Protein AF-A0A0W8IDN1-F1 (afdb_monomer_lite)

pLDDT: mean 83.29, std 16.04, range [40.03, 96.75]

Organism: NCBI:txid317018

Radius of gyration: 16.33 Å; chains: 1; bounding box: 30×32×55 Å

Structure (mmCIF, N/CA/C/O backbone):
data_AF-A0A0W8IDN1-F1
#
_entry.id   AF-A0A0W8IDN1-F1
#
loop_
_atom_site.group_PDB
_atom_site.id
_atom_site.type_symbol
_atom_site.label_atom_id
_atom_site.label_alt_id
_atom_site.label_comp_id
_atom_site.label_asym_id
_atom_site.label_entity_id
_atom_site.label_seq_id
_atom_site.pdbx_PDB_ins_code
_atom_site.Cartn_x
_atom_site.Cartn_y
_atom_site.Cartn_z
_atom_site.occupancy
_atom_site.B_iso_or_equiv
_atom_site.auth_seq_id
_atom_site.auth_comp_id
_atom_site.auth_asym_id
_atom_site.auth_atom_id
_atom_site.pdbx_PDB_model_num
ATOM 1 N N . MET A 1 1 ? -1.028 -22.222 -1.924 1.00 42.25 1 MET A N 1
ATOM 2 C CA . MET A 1 1 ? -0.591 -20.834 -1.649 1.00 42.25 1 MET A CA 1
ATOM 3 C C . MET A 1 1 ? -1.516 -19.889 -2.398 1.00 42.25 1 MET A C 1
ATOM 5 O O . MET A 1 1 ? -1.580 -19.971 -3.618 1.00 42.25 1 MET A O 1
ATOM 9 N N . ARG A 1 2 ? -2.314 -19.078 -1.692 1.00 52.59 2 ARG A N 1
ATOM 10 C CA . ARG A 1 2 ? -3.219 -18.110 -2.332 1.00 52.59 2 ARG A CA 1
ATOM 11 C C . ARG A 1 2 ? -2.348 -17.044 -3.005 1.00 52.59 2 ARG A C 1
ATOM 13 O O . ARG A 1 2 ? -1.562 -16.401 -2.317 1.00 52.59 2 ARG A O 1
ATOM 20 N N . ARG A 1 3 ? -2.446 -16.896 -4.329 1.00 57.28 3 ARG A N 1
ATOM 21 C CA . ARG A 1 3 ? -1.772 -15.811 -5.052 1.00 57.28 3 ARG A CA 1
ATOM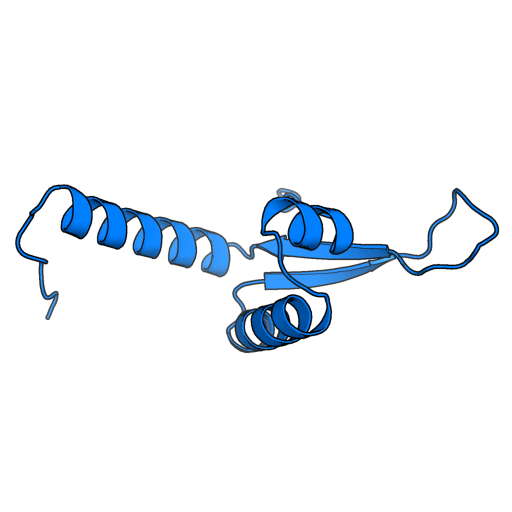 22 C C . ARG A 1 3 ? -2.283 -14.492 -4.471 1.00 57.28 3 ARG A C 1
ATOM 24 O O . ARG A 1 3 ? -3.493 -14.277 -4.432 1.00 57.28 3 ARG A O 1
ATOM 31 N N . VAL A 1 4 ? -1.380 -13.664 -3.959 1.00 63.44 4 VAL A N 1
ATOM 32 C CA . VAL A 1 4 ? -1.710 -12.287 -3.588 1.00 63.44 4 VAL A CA 1
ATOM 33 C C . VAL A 1 4 ? -2.215 -11.598 -4.859 1.00 63.44 4 VAL A C 1
ATOM 35 O O . VAL A 1 4 ? -1.572 -11.764 -5.897 1.00 63.44 4 VAL A O 1
ATOM 38 N N . PRO A 1 5 ? -3.351 -10.883 -4.840 1.00 79.62 5 PRO A N 1
ATOM 39 C CA . PRO A 1 5 ? -3.747 -10.079 -5.987 1.00 79.62 5 PRO A CA 1
ATOM 40 C C . PRO A 1 5 ? -2.671 -9.009 -6.223 1.00 79.62 5 PRO A C 1
ATOM 42 O O . PRO A 1 5 ? -2.447 -8.137 -5.385 1.00 79.62 5 PRO A O 1
ATOM 45 N N . GLU A 1 6 ? -1.955 -9.140 -7.336 1.00 88.69 6 GLU A N 1
ATOM 46 C CA . GLU A 1 6 ? -0.904 -8.222 -7.770 1.00 88.69 6 GLU A CA 1
ATOM 47 C C . GLU A 1 6 ? -1.490 -7.224 -8.778 1.00 88.69 6 GLU A C 1
ATOM 49 O O . GLU A 1 6 ? -2.254 -7.607 -9.665 1.00 88.69 6 GLU A O 1
ATOM 54 N N . LEU A 1 7 ? -1.098 -5.957 -8.675 1.00 91.31 7 LEU A N 1
ATOM 55 C CA . LEU A 1 7 ? -1.462 -4.883 -9.601 1.00 91.31 7 LEU A CA 1
ATOM 56 C C . LEU A 1 7 ? -0.201 -4.279 -10.217 1.00 91.31 7 LEU A C 1
ATOM 58 O O . LEU A 1 7 ? 0.857 -4.241 -9.588 1.00 91.31 7 LEU A O 1
ATOM 62 N N . GLU A 1 8 ? -0.2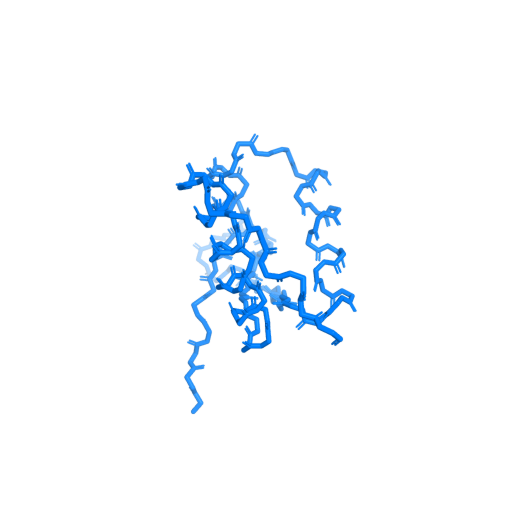97 -3.796 -11.452 1.00 92.06 8 GLU A N 1
ATOM 63 C CA . GLU A 1 8 ? 0.818 -3.095 -12.088 1.00 92.06 8 GLU A CA 1
ATOM 64 C C . GLU A 1 8 ? 1.020 -1.715 -11.443 1.00 92.06 8 GLU A C 1
ATOM 66 O O . GLU A 1 8 ? 0.063 -1.001 -11.144 1.00 92.06 8 GLU A O 1
ATOM 71 N N . PHE A 1 9 ? 2.277 -1.307 -11.269 1.00 91.88 9 PHE A N 1
ATOM 72 C CA . PHE A 1 9 ? 2.648 0.004 -10.735 1.00 91.88 9 PHE A CA 1
ATOM 73 C C . PHE A 1 9 ? 1.930 1.159 -11.448 1.00 91.88 9 PHE A C 1
ATOM 75 O O . PHE A 1 9 ? 1.475 2.095 -10.797 1.00 91.88 9 PHE A O 1
ATOM 82 N N . THR A 1 10 ? 1.808 1.092 -12.775 1.00 90.75 10 THR A N 1
ATOM 83 C CA . THR A 1 10 ? 1.140 2.121 -13.587 1.00 90.75 10 THR A CA 1
ATOM 84 C C . THR A 1 10 ? -0.352 2.215 -13.277 1.00 90.75 10 THR A C 1
ATOM 86 O O . THR A 1 10 ? -0.865 3.324 -13.170 1.00 90.75 10 THR A O 1
ATOM 89 N N . VAL A 1 11 ? -1.019 1.077 -13.057 1.00 92.25 11 VAL A N 1
ATOM 90 C CA . VAL A 1 11 ? -2.430 1.008 -12.656 1.00 92.25 11 VAL A CA 1
ATOM 91 C C . VAL A 1 11 ? -2.620 1.626 -11.274 1.00 92.25 11 VAL A C 1
ATOM 93 O O . VAL A 1 11 ? -3.526 2.429 -11.083 1.00 92.25 11 VAL A O 1
ATOM 96 N N . ILE A 1 12 ? -1.739 1.316 -10.318 1.00 93.00 12 ILE A N 1
ATOM 97 C CA . ILE A 1 12 ? -1.793 1.904 -8.969 1.00 93.00 12 ILE A CA 1
ATOM 98 C C . ILE A 1 12 ? -1.568 3.417 -9.031 1.00 93.00 12 ILE A C 1
ATOM 100 O O . ILE A 1 12 ? -2.284 4.178 -8.387 1.00 93.00 12 ILE A O 1
ATOM 104 N N . ARG A 1 13 ? -0.583 3.856 -9.822 1.00 93.44 13 ARG A N 1
ATOM 105 C CA . ARG A 1 13 ? -0.267 5.271 -10.034 1.00 93.44 13 ARG A CA 1
ATOM 106 C C . ARG A 1 13 ? -1.476 6.039 -10.558 1.00 93.44 13 ARG A C 1
ATOM 108 O O . ARG A 1 13 ? -1.813 7.073 -9.993 1.00 93.44 13 ARG A O 1
ATOM 115 N N . ASP A 1 14 ? -2.096 5.514 -11.610 1.00 94.19 14 ASP A N 1
ATOM 116 C CA . ASP A 1 14 ? -3.262 6.106 -12.263 1.00 94.19 14 ASP A CA 1
ATOM 117 C C . ASP A 1 14 ? -4.471 6.149 -11.319 1.00 94.19 14 ASP A C 1
ATOM 119 O O . ASP A 1 14 ? -5.037 7.213 -11.087 1.00 94.19 14 ASP A O 1
ATOM 123 N N . THR A 1 15 ? -4.767 5.027 -10.655 1.00 93.56 15 THR A N 1
ATOM 124 C CA . THR A 1 15 ? -5.894 4.913 -9.712 1.00 93.56 15 THR A CA 1
ATOM 125 C C . THR A 1 15 ? -5.767 5.882 -8.534 1.00 93.56 15 THR A C 1
ATOM 127 O O . THR A 1 15 ? -6.762 6.436 -8.076 1.00 93.56 15 THR A O 1
ATOM 130 N N . LEU A 1 16 ? -4.548 6.087 -8.023 1.00 92.88 16 LEU A N 1
ATOM 131 C CA . LEU A 1 16 ? -4.291 6.983 -6.892 1.00 92.88 16 LEU A CA 1
ATOM 132 C C . LEU A 1 16 ? -4.008 8.434 -7.316 1.00 92.88 16 LEU A C 1
ATOM 134 O O . LEU A 1 16 ? -3.795 9.278 -6.447 1.00 92.88 16 LEU A O 1
ATOM 138 N N . GLY A 1 17 ? -3.945 8.732 -8.620 1.00 93.69 17 GLY A N 1
ATOM 139 C CA . GLY A 1 17 ? -3.591 10.062 -9.129 1.00 93.69 17 GLY A CA 1
ATOM 140 C C . GLY A 1 17 ? -2.206 10.549 -8.681 1.00 93.69 17 GLY A C 1
ATOM 141 O O . GLY A 1 17 ? -1.978 11.751 -8.544 1.00 93.69 17 GLY A O 1
ATOM 142 N N . LEU A 1 18 ? -1.278 9.629 -8.398 1.00 93.44 18 LEU A N 1
ATOM 143 C CA . LEU A 1 18 ? 0.062 9.957 -7.909 1.00 93.44 18 LEU A CA 1
ATOM 144 C C . LEU A 1 18 ? 1.054 10.079 -9.065 1.00 93.44 18 LEU A C 1
ATOM 146 O O . LEU A 1 18 ? 0.909 9.446 -10.102 1.00 93.44 18 LEU A O 1
ATOM 150 N N . ASN A 1 19 ? 2.131 10.835 -8.864 1.00 94.44 19 ASN A N 1
ATOM 151 C CA . ASN A 1 19 ? 3.285 10.771 -9.759 1.00 94.44 19 ASN A CA 1
ATOM 152 C C . ASN A 1 19 ? 4.216 9.601 -9.374 1.00 94.44 19 ASN A C 1
ATOM 154 O O . ASN A 1 19 ? 4.259 9.181 -8.211 1.00 94.44 19 ASN A O 1
ATOM 158 N N . ASP A 1 20 ? 5.015 9.117 -10.328 1.00 92.31 20 ASP A N 1
ATOM 159 C CA . ASP A 1 20 ? 5.936 7.985 -10.186 1.00 92.31 20 ASP A CA 1
ATOM 160 C C . ASP A 1 20 ? 6.884 8.127 -8.982 1.00 92.31 20 ASP A C 1
ATOM 162 O O . ASP A 1 20 ? 7.122 7.157 -8.258 1.00 92.31 20 ASP A O 1
ATOM 166 N N . ALA A 1 21 ? 7.393 9.337 -8.724 1.00 93.81 21 ALA A N 1
ATOM 167 C CA . ALA A 1 21 ? 8.298 9.606 -7.605 1.00 93.81 21 ALA A CA 1
ATOM 168 C C . ALA A 1 21 ? 7.620 9.403 -6.238 1.00 93.81 21 ALA A C 1
ATOM 170 O O . ALA A 1 21 ? 8.187 8.757 -5.352 1.00 93.81 21 ALA A O 1
ATOM 171 N N . ASN A 1 22 ? 6.390 9.905 -6.083 1.00 95.94 22 ASN A N 1
ATOM 172 C CA . ASN A 1 22 ? 5.636 9.801 -4.834 1.00 95.94 22 ASN A CA 1
ATOM 173 C C . ASN A 1 22 ? 5.230 8.352 -4.572 1.00 95.94 22 ASN A C 1
ATOM 175 O O . ASN A 1 22 ? 5.465 7.836 -3.479 1.00 95.94 22 ASN A O 1
ATOM 179 N N . LEU A 1 23 ? 4.703 7.667 -5.594 1.00 94.50 23 LEU A N 1
ATOM 180 C CA . LEU A 1 23 ? 4.332 6.262 -5.459 1.00 94.50 23 LEU A CA 1
ATOM 181 C C . LEU A 1 23 ? 5.557 5.390 -5.150 1.00 94.50 23 LEU A C 1
ATOM 183 O O . LEU A 1 23 ? 5.500 4.556 -4.251 1.00 94.50 23 LEU A O 1
ATOM 187 N N . SER A 1 24 ? 6.694 5.620 -5.815 1.00 94.00 24 SER A N 1
ATOM 188 C CA . SER A 1 24 ? 7.933 4.877 -5.538 1.00 94.00 24 SER A CA 1
ATOM 189 C C . SER A 1 24 ? 8.427 5.074 -4.106 1.00 94.00 24 SER A C 1
ATOM 191 O O . SER A 1 24 ? 8.858 4.114 -3.464 1.00 94.00 24 SER A O 1
ATOM 193 N N . LYS A 1 25 ? 8.350 6.304 -3.582 1.00 96.31 25 LYS A N 1
ATOM 194 C CA . LYS A 1 25 ? 8.738 6.605 -2.199 1.00 96.31 25 LYS A CA 1
ATOM 195 C C . LYS A 1 25 ? 7.821 5.898 -1.199 1.00 96.31 25 LYS A C 1
ATOM 197 O O . LYS A 1 25 ? 8.327 5.261 -0.277 1.00 96.31 25 LYS A O 1
ATOM 202 N N . ASN A 1 26 ? 6.507 5.939 -1.423 1.00 95.00 26 ASN A N 1
ATOM 203 C CA . ASN A 1 26 ? 5.525 5.262 -0.573 1.00 95.00 26 ASN A CA 1
ATOM 204 C C . ASN A 1 26 ? 5.720 3.743 -0.592 1.00 95.00 26 ASN A C 1
ATOM 206 O O . ASN A 1 26 ? 5.823 3.120 0.463 1.00 95.00 26 ASN A O 1
ATOM 210 N N . LEU A 1 27 ? 5.862 3.148 -1.782 1.00 94.69 27 LEU A N 1
ATOM 211 C CA . LEU A 1 27 ? 6.120 1.716 -1.912 1.00 94.69 27 LEU A CA 1
ATOM 212 C C . LEU A 1 27 ? 7.419 1.313 -1.220 1.00 94.69 27 LEU A C 1
ATOM 214 O O . LEU A 1 27 ? 7.440 0.291 -0.550 1.00 94.69 27 LEU A O 1
ATOM 218 N N . LYS A 1 28 ? 8.486 2.118 -1.304 1.00 95.38 28 LYS A N 1
ATOM 219 C CA . LYS A 1 28 ? 9.734 1.824 -0.587 1.00 95.38 28 LYS A CA 1
ATOM 220 C C . LYS A 1 28 ? 9.503 1.706 0.920 1.00 95.38 28 LYS A C 1
ATOM 222 O O . LYS A 1 28 ? 9.983 0.748 1.514 1.00 95.38 28 LYS A O 1
ATOM 227 N N . VAL A 1 29 ? 8.758 2.634 1.520 1.00 96.75 29 VAL A N 1
ATOM 228 C CA . VAL A 1 29 ? 8.430 2.585 2.956 1.00 96.75 29 VAL A CA 1
ATOM 229 C C . VAL A 1 29 ? 7.621 1.329 3.286 1.00 96.75 29 VAL A C 1
ATOM 231 O O . VAL A 1 29 ? 7.980 0.596 4.204 1.00 96.75 29 VAL A O 1
ATOM 234 N N . LEU A 1 30 ? 6.593 1.023 2.491 1.00 94.88 30 LEU A N 1
ATOM 235 C CA . LEU A 1 30 ? 5.751 -0.157 2.700 1.00 94.88 30 LEU A CA 1
ATOM 236 C C . LEU A 1 30 ? 6.515 -1.482 2.528 1.00 94.88 30 LEU A C 1
ATOM 238 O O . LEU A 1 30 ? 6.236 -2.441 3.242 1.00 94.88 30 LEU A O 1
ATOM 242 N N . ILE A 1 31 ? 7.491 -1.543 1.615 1.00 95.19 31 ILE A N 1
ATOM 243 C CA . ILE A 1 31 ? 8.366 -2.714 1.430 1.00 95.19 31 ILE A CA 1
ATOM 244 C C . ILE A 1 31 ? 9.267 -2.891 2.649 1.00 95.19 31 ILE A C 1
ATOM 246 O O . ILE A 1 31 ? 9.419 -4.004 3.140 1.00 95.19 31 ILE A O 1
ATOM 250 N N . GLN A 1 32 ? 9.876 -1.805 3.138 1.00 96.06 32 GLN A N 1
ATOM 251 C CA . GLN A 1 32 ? 10.731 -1.852 4.329 1.00 96.06 32 GLN A CA 1
ATOM 252 C C . GLN A 1 32 ? 9.949 -2.284 5.575 1.00 96.06 32 GLN A C 1
ATOM 254 O O . GLN A 1 32 ? 10.503 -2.969 6.426 1.00 96.06 32 GLN A O 1
ATOM 259 N N . ALA A 1 33 ? 8.662 -1.943 5.645 1.00 95.06 33 ALA A N 1
ATOM 260 C CA . ALA A 1 33 ? 7.751 -2.396 6.690 1.00 95.06 33 ALA A CA 1
ATOM 261 C C . ALA A 1 33 ? 7.204 -3.825 6.474 1.00 95.06 33 ALA A C 1
ATOM 263 O O . ALA A 1 33 ? 6.413 -4.294 7.284 1.00 95.06 33 ALA A O 1
ATOM 264 N N . GLY A 1 34 ? 7.562 -4.514 5.382 1.00 94.75 34 GLY A N 1
ATOM 265 C CA . GLY A 1 34 ? 7.072 -5.866 5.081 1.00 94.75 34 GLY A CA 1
ATOM 266 C C . GLY A 1 34 ? 5.598 -5.939 4.655 1.00 94.75 34 GLY A C 1
ATOM 267 O O . GLY A 1 34 ? 5.029 -7.026 4.566 1.00 94.75 34 GLY A O 1
ATOM 268 N N . LEU A 1 35 ? 4.961 -4.802 4.362 1.00 94.56 35 LEU A N 1
ATOM 269 C CA . LEU A 1 35 ? 3.527 -4.719 4.061 1.00 94.56 35 LEU A CA 1
ATOM 270 C C . LEU A 1 35 ? 3.216 -4.956 2.576 1.00 94.56 35 LEU A C 1
ATOM 272 O O . LEU A 1 35 ? 2.115 -5.376 2.224 1.00 94.56 35 LEU A O 1
ATOM 276 N N . VAL A 1 36 ? 4.174 -4.709 1.680 1.00 94.69 36 VAL A N 1
ATOM 277 C CA . VAL A 1 36 ? 3.997 -4.943 0.238 1.00 94.69 36 VAL A CA 1
ATOM 278 C C . VAL A 1 36 ? 5.179 -5.694 -0.361 1.00 94.69 36 VAL A C 1
ATOM 280 O O . VAL A 1 36 ? 6.330 -5.515 0.033 1.00 94.69 36 VAL A O 1
ATOM 283 N N . THR A 1 37 ? 4.891 -6.501 -1.374 1.00 93.06 37 THR A N 1
ATOM 284 C CA . THR A 1 37 ? 5.876 -7.176 -2.221 1.00 93.06 37 THR A CA 1
ATOM 285 C C . THR A 1 37 ? 5.900 -6.545 -3.599 1.00 93.06 37 THR A C 1
ATOM 287 O O . THR A 1 37 ? 4.848 -6.226 -4.154 1.00 93.06 37 THR A O 1
ATOM 290 N N . VAL A 1 38 ? 7.095 -6.424 -4.178 1.00 91.19 38 VAL A N 1
ATOM 291 C CA . VAL A 1 38 ? 7.282 -5.948 -5.550 1.00 91.19 38 VAL A CA 1
ATOM 292 C C . VAL A 1 38 ? 7.975 -7.016 -6.381 1.00 91.19 38 VAL A C 1
ATOM 294 O O . VAL A 1 38 ? 9.049 -7.497 -6.019 1.00 91.19 38 VAL A O 1
ATOM 297 N N . ARG A 1 39 ? 7.382 -7.354 -7.526 1.00 89.56 39 ARG A N 1
ATOM 298 C CA . ARG A 1 39 ? 7.900 -8.344 -8.470 1.00 89.56 39 ARG A CA 1
ATOM 299 C C . ARG A 1 39 ? 8.121 -7.687 -9.826 1.00 89.56 39 ARG A C 1
ATOM 301 O O . ARG A 1 39 ? 7.209 -7.118 -10.416 1.00 89.56 39 ARG A O 1
ATOM 308 N N . LYS A 1 40 ? 9.352 -7.760 -10.334 1.00 86.81 40 LYS A N 1
ATOM 309 C CA . LYS A 1 40 ? 9.690 -7.273 -11.678 1.00 86.81 40 LYS A CA 1
ATOM 310 C C . LYS A 1 40 ? 9.554 -8.419 -12.669 1.00 86.81 40 LYS A C 1
ATOM 312 O O . LYS A 1 40 ? 10.263 -9.414 -12.547 1.00 86.81 40 LYS A O 1
ATOM 317 N N . GLU A 1 41 ? 8.692 -8.261 -13.661 1.00 81.25 41 GLU A N 1
ATOM 318 C CA . GLU A 1 41 ? 8.471 -9.254 -14.709 1.00 81.25 41 GLU A CA 1
ATOM 319 C C . GLU A 1 41 ? 8.830 -8.670 -16.076 1.00 81.25 41 GLU A C 1
ATOM 321 O O . GLU A 1 41 ? 8.607 -7.492 -16.358 1.00 81.25 41 GLU A O 1
ATOM 326 N N . ARG A 1 42 ? 9.448 -9.484 -16.935 1.00 66.62 42 ARG A N 1
ATOM 327 C CA . ARG A 1 42 ? 9.701 -9.085 -18.322 1.00 66.62 42 ARG A CA 1
ATOM 328 C C . ARG A 1 42 ? 8.406 -9.277 -19.103 1.00 66.62 42 ARG A C 1
ATOM 330 O O . ARG A 1 42 ? 7.874 -10.382 -19.114 1.00 66.62 42 ARG A O 1
ATOM 337 N N . SER A 1 43 ? 7.926 -8.223 -19.757 1.00 61.09 43 SER A N 1
ATOM 338 C CA . SER A 1 43 ? 6.805 -8.320 -20.693 1.00 61.09 43 SER A CA 1
ATOM 339 C C . SER A 1 43 ? 7.151 -9.315 -21.800 1.00 61.09 43 SER A C 1
ATOM 341 O O . SER A 1 43 ? 8.061 -9.058 -22.581 1.00 61.09 43 SER A O 1
ATOM 343 N N . SER A 1 44 ? 6.442 -10.442 -21.886 1.00 57.81 44 SER A N 1
ATOM 344 C CA . SER A 1 44 ? 6.577 -11.385 -23.008 1.00 57.81 44 SER A CA 1
ATOM 345 C C . SER A 1 44 ? 5.809 -10.933 -24.259 1.00 57.81 44 SER A C 1
ATOM 347 O O . SER A 1 44 ? 5.984 -11.519 -25.321 1.00 57.81 44 SER A O 1
ATOM 349 N N . ALA A 1 45 ? 4.966 -9.897 -24.144 1.00 58.50 45 ALA A N 1
ATOM 350 C CA . ALA A 1 45 ? 3.962 -9.533 -25.144 1.00 58.50 45 ALA A CA 1
ATOM 351 C C . ALA A 1 45 ? 4.305 -8.322 -26.039 1.00 58.50 45 ALA A C 1
ATOM 353 O O . ALA A 1 45 ? 3.572 -8.069 -26.992 1.00 58.50 45 ALA A O 1
ATOM 354 N N . ARG A 1 46 ? 5.378 -7.556 -25.778 1.00 53.00 46 ARG A N 1
ATOM 355 C CA . ARG A 1 46 ? 5.799 -6.432 -26.646 1.00 53.00 46 ARG A CA 1
ATOM 356 C C . ARG A 1 46 ? 7.326 -6.326 -26.723 1.00 53.00 46 ARG A C 1
ATOM 358 O O . ARG A 1 46 ? 7.995 -6.451 -25.702 1.00 53.00 46 ARG A O 1
ATOM 365 N N . LEU A 1 47 ? 7.852 -6.080 -27.930 1.00 53.78 47 LEU A N 1
ATOM 366 C CA . LEU A 1 47 ? 9.286 -5.875 -28.208 1.00 53.78 47 LEU A CA 1
ATOM 367 C C . LEU A 1 47 ? 9.879 -4.667 -27.454 1.00 53.78 47 LEU A C 1
ATOM 369 O O . LEU A 1 47 ? 11.086 -4.621 -27.223 1.00 53.78 47 LEU A O 1
ATOM 373 N N . ASP A 1 48 ? 9.047 -3.714 -27.031 1.00 55.34 48 ASP A N 1
ATOM 374 C CA . ASP A 1 48 ? 9.433 -2.602 -26.166 1.00 55.34 48 ASP A CA 1
ATOM 375 C C . ASP A 1 48 ? 9.621 -3.103 -24.730 1.00 55.34 48 ASP A C 1
ATOM 377 O O . ASP A 1 48 ? 8.689 -3.111 -23.928 1.00 55.34 48 ASP A O 1
ATOM 381 N N . ALA A 1 49 ? 10.839 -3.550 -24.429 1.00 54.19 49 ALA A N 1
ATOM 382 C CA . ALA A 1 49 ? 11.317 -4.233 -23.224 1.00 54.19 49 ALA A CA 1
ATOM 383 C C . ALA A 1 49 ? 11.143 -3.495 -21.867 1.00 54.19 49 ALA A C 1
ATOM 385 O O . ALA A 1 49 ? 12.021 -3.545 -20.998 1.00 54.19 49 ALA A O 1
ATOM 386 N N . ARG A 1 50 ? 10.017 -2.814 -21.631 1.00 63.44 50 ARG A N 1
ATOM 387 C CA . ARG A 1 50 ? 9.663 -2.242 -20.331 1.00 63.44 50 ARG A CA 1
ATOM 388 C C . ARG A 1 50 ? 9.332 -3.379 -19.367 1.00 63.44 50 ARG A C 1
ATOM 390 O O . ARG A 1 50 ? 8.430 -4.187 -19.590 1.00 63.44 50 ARG A O 1
ATOM 397 N N . ARG A 1 51 ? 10.119 -3.448 -18.293 1.00 68.38 51 ARG A N 1
ATOM 398 C CA . ARG A 1 51 ? 9.901 -4.360 -17.167 1.00 68.38 51 ARG A CA 1
ATOM 399 C C . ARG A 1 51 ? 8.609 -3.947 -16.462 1.00 68.38 51 ARG A C 1
ATOM 401 O O . ARG A 1 51 ? 8.536 -2.827 -15.958 1.00 68.38 51 ARG A O 1
ATOM 408 N N . LEU A 1 52 ? 7.628 -4.843 -16.406 1.00 83.94 52 LEU A N 1
ATOM 409 C CA . LEU A 1 52 ? 6.437 -4.642 -15.589 1.00 83.94 52 LEU A CA 1
ATOM 410 C C . LEU A 1 52 ? 6.834 -4.738 -14.125 1.00 83.94 52 LEU A C 1
ATOM 412 O O . LEU A 1 52 ? 7.608 -5.613 -13.728 1.00 83.94 52 LEU A O 1
ATOM 416 N N . THR A 1 53 ? 6.314 -3.814 -13.330 1.00 89.88 53 THR A N 1
ATOM 417 C CA . THR A 1 53 ? 6.494 -3.823 -11.882 1.00 89.88 53 THR A CA 1
ATOM 418 C C . THR A 1 53 ? 5.151 -4.152 -11.265 1.00 89.88 53 THR A C 1
ATOM 420 O O . THR A 1 53 ? 4.252 -3.318 -11.256 1.00 89.88 53 THR A O 1
ATOM 423 N N . TRP A 1 54 ? 5.023 -5.382 -10.792 1.00 92.56 54 TRP A N 1
ATOM 424 C CA . TRP A 1 54 ? 3.866 -5.867 -10.060 1.00 92.56 54 TRP A CA 1
ATOM 425 C C . TRP A 1 54 ? 4.033 -5.551 -8.581 1.00 92.56 54 TRP A C 1
ATOM 427 O O . TRP A 1 54 ? 5.117 -5.729 -8.023 1.00 92.56 54 TRP A O 1
ATOM 437 N N . VAL A 1 55 ? 2.961 -5.095 -7.952 1.00 93.75 55 VAL A N 1
ATOM 438 C CA . VAL A 1 55 ? 2.899 -4.766 -6.532 1.00 93.75 55 VAL A CA 1
ATOM 439 C C . VAL A 1 55 ? 1.743 -5.546 -5.921 1.00 93.75 55 VAL A C 1
ATOM 441 O O . VAL A 1 55 ? 0.641 -5.545 -6.462 1.00 93.75 55 VAL A O 1
ATOM 444 N N . GLY A 1 56 ? 1.988 -6.210 -4.797 1.00 93.94 56 GLY A N 1
ATOM 445 C CA . GLY A 1 56 ? 0.971 -6.954 -4.053 1.00 93.94 56 GLY A CA 1
ATOM 446 C C . GLY A 1 56 ? 1.086 -6.705 -2.553 1.00 93.94 56 GLY A C 1
ATOM 447 O O . GLY A 1 56 ? 2.176 -6.426 -2.057 1.00 93.94 56 GLY A O 1
ATOM 448 N N . LEU A 1 57 ? -0.029 -6.808 -1.831 1.00 93.12 57 LEU A N 1
ATOM 449 C CA . LEU A 1 57 ? -0.052 -6.732 -0.36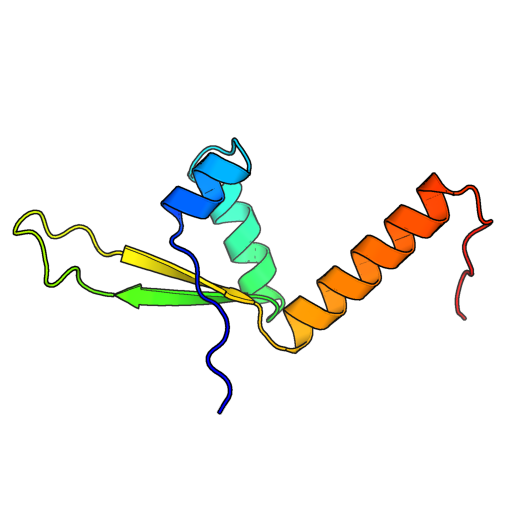6 1.00 93.12 57 LEU A CA 1
ATOM 450 C C . LEU A 1 57 ? 0.380 -8.061 0.259 1.00 93.12 57 LEU A C 1
ATOM 452 O O . LEU A 1 57 ? -0.089 -9.127 -0.136 1.00 93.12 57 LEU A O 1
ATOM 456 N N . THR A 1 58 ? 1.219 -8.016 1.289 1.00 93.31 58 THR A N 1
ATOM 457 C CA . THR A 1 58 ? 1.463 -9.207 2.113 1.00 93.31 58 THR A CA 1
ATOM 458 C C . THR A 1 58 ? 0.240 -9.517 2.979 1.00 93.31 58 THR A C 1
ATOM 460 O O . THR A 1 58 ? -0.696 -8.720 3.074 1.00 93.31 58 THR A O 1
ATOM 463 N N . ALA A 1 59 ? 0.228 -10.680 3.635 1.00 91.31 59 ALA A N 1
ATOM 464 C CA . ALA A 1 59 ? -0.817 -10.990 4.612 1.00 91.31 59 ALA A CA 1
ATOM 465 C C . ALA A 1 59 ? -0.846 -9.951 5.751 1.00 91.31 59 ALA A C 1
ATOM 467 O O . ALA A 1 59 ? -1.918 -9.500 6.150 1.00 91.31 59 ALA A O 1
ATOM 468 N N . GLU A 1 60 ? 0.331 -9.525 6.213 1.00 92.50 60 GLU A N 1
ATOM 469 C CA . GLU A 1 60 ? 0.486 -8.472 7.220 1.00 92.50 60 GLU A CA 1
ATOM 470 C C . GLU A 1 60 ? 0.051 -7.107 6.684 1.00 92.50 60 GLU A C 1
ATOM 472 O O . GLU A 1 60 ? -0.702 -6.403 7.351 1.00 92.50 60 GLU A O 1
ATOM 477 N N . GLY A 1 61 ? 0.432 -6.763 5.450 1.00 93.25 61 GLY A N 1
ATOM 478 C CA . GLY A 1 61 ? -0.008 -5.537 4.786 1.00 93.25 61 GLY A CA 1
ATOM 479 C C . GLY A 1 61 ? -1.514 -5.443 4.623 1.00 93.25 61 GLY A C 1
ATOM 480 O O . GLY A 1 61 ? -2.091 -4.380 4.844 1.00 93.25 61 GLY A O 1
ATOM 481 N N . LYS A 1 62 ? -2.164 -6.562 4.287 1.00 92.00 62 LYS A N 1
ATOM 482 C CA . LYS A 1 62 ? -3.621 -6.621 4.201 1.00 92.00 62 LYS A CA 1
ATOM 483 C C . LYS A 1 62 ? -4.260 -6.346 5.565 1.00 92.00 62 LYS A C 1
ATOM 485 O O . LYS A 1 62 ? -5.109 -5.466 5.655 1.00 92.00 62 LYS A O 1
ATOM 4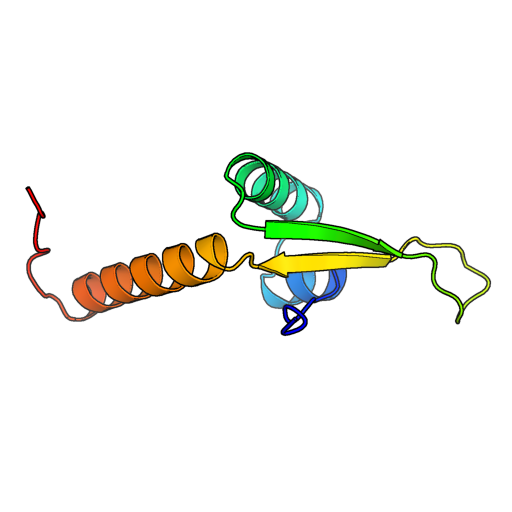90 N N . LYS A 1 63 ? -3.788 -7.018 6.621 1.00 93.00 63 LYS A N 1
ATOM 491 C CA . LYS A 1 63 ? -4.286 -6.808 7.987 1.00 93.00 63 LYS A CA 1
ATOM 492 C C . LYS A 1 63 ? -4.076 -5.363 8.453 1.00 93.00 63 LYS A C 1
ATOM 494 O O . LYS A 1 63 ? -5.000 -4.763 8.987 1.00 93.00 63 LYS A O 1
ATOM 499 N N . ALA A 1 64 ? -2.893 -4.795 8.218 1.00 93.19 64 ALA A N 1
ATOM 500 C CA . ALA A 1 64 ? -2.581 -3.415 8.585 1.00 93.19 64 ALA A CA 1
ATOM 501 C C . ALA A 1 64 ? -3.489 -2.406 7.865 1.00 93.19 64 ALA A C 1
ATOM 503 O O . ALA A 1 64 ? -3.966 -1.459 8.488 1.00 93.19 64 ALA A O 1
ATOM 504 N N . LEU A 1 65 ? -3.769 -2.627 6.576 1.0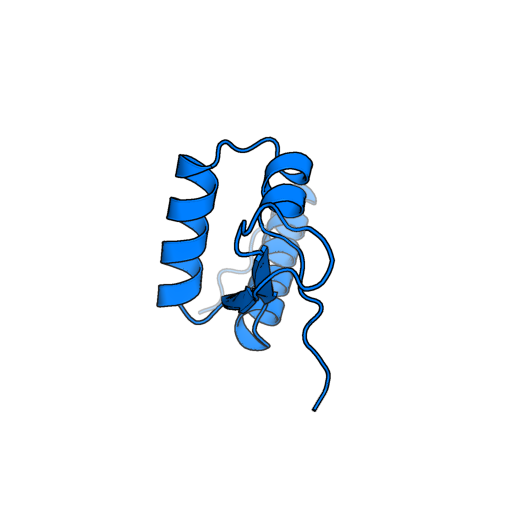0 90.94 65 LEU A N 1
ATOM 505 C CA . LEU A 1 65 ? -4.703 -1.799 5.814 1.00 90.94 65 LEU A CA 1
ATOM 506 C C . LEU A 1 65 ? -6.133 -1.914 6.355 1.00 90.94 65 LEU A C 1
ATOM 508 O O . LEU A 1 65 ? -6.789 -0.895 6.539 1.00 90.94 65 LEU A O 1
ATOM 512 N N . GLU A 1 66 ? -6.605 -3.132 6.631 1.00 93.69 66 GLU A N 1
ATOM 513 C CA . GLU A 1 66 ? -7.941 -3.373 7.193 1.00 93.69 66 GLU A CA 1
ATOM 514 C C . GLU A 1 66 ? -8.103 -2.684 8.559 1.00 93.69 66 GLU A C 1
ATOM 516 O O . GLU A 1 66 ? -9.090 -1.984 8.776 1.00 93.69 66 GLU A O 1
ATOM 521 N N . THR A 1 67 ? -7.106 -2.791 9.445 1.00 93.44 67 THR A N 1
ATOM 522 C CA . THR A 1 67 ? -7.090 -2.075 10.731 1.00 93.44 67 THR A CA 1
ATOM 523 C C . THR A 1 67 ? -7.074 -0.558 10.545 1.00 93.44 67 THR A C 1
ATOM 525 O O . THR A 1 67 ? -7.794 0.150 11.242 1.00 93.44 67 THR A O 1
ATOM 528 N N . HIS A 1 68 ? -6.286 -0.043 9.599 1.00 91.62 68 HIS A N 1
ATOM 529 C CA . HIS A 1 68 ? -6.225 1.395 9.351 1.00 91.62 68 HIS A CA 1
ATOM 530 C C . HIS A 1 68 ? -7.556 1.948 8.826 1.00 91.62 68 HIS A C 1
ATOM 532 O O . HIS A 1 68 ? -8.010 2.991 9.287 1.00 91.62 68 HIS A O 1
ATOM 538 N N . LEU A 1 69 ? -8.203 1.238 7.897 1.00 93.19 69 LEU A N 1
ATOM 539 C CA . LEU A 1 69 ? -9.515 1.622 7.376 1.00 93.19 69 LEU A CA 1
ATOM 540 C C . LEU A 1 69 ? -10.600 1.553 8.451 1.00 93.19 69 LEU A C 1
ATOM 542 O O . LEU A 1 69 ? -11.449 2.437 8.486 1.00 93.19 69 LEU A O 1
ATOM 546 N N . ALA A 1 70 ? -10.553 0.551 9.335 1.00 92.62 70 ALA A N 1
ATOM 547 C CA . ALA A 1 70 ? -11.459 0.471 10.477 1.00 92.62 70 ALA A CA 1
ATOM 548 C C . ALA A 1 70 ? -11.308 1.697 11.390 1.00 92.62 70 ALA A C 1
ATOM 550 O O . ALA A 1 70 ? -12.295 2.369 11.661 1.00 92.62 70 ALA A O 1
ATOM 551 N N . ALA A 1 71 ? -10.075 2.066 11.751 1.00 92.44 71 ALA A N 1
ATOM 552 C CA . ALA A 1 71 ? -9.822 3.253 12.567 1.00 92.44 71 ALA A CA 1
ATOM 553 C C . ALA A 1 71 ? -10.294 4.552 11.883 1.00 92.44 71 ALA A C 1
ATOM 555 O O . ALA A 1 71 ? -10.853 5.434 12.530 1.00 92.44 71 ALA A O 1
ATOM 556 N N . LEU A 1 72 ? -10.099 4.680 10.564 1.00 93.38 72 LEU A N 1
ATOM 557 C CA . LEU A 1 72 ? -10.613 5.826 9.806 1.00 93.38 72 LEU A CA 1
ATOM 558 C C . LEU A 1 72 ? -12.146 5.861 9.772 1.00 93.38 72 LEU A C 1
ATOM 560 O O . LEU A 1 72 ? -12.717 6.947 9.849 1.00 93.38 72 LEU A O 1
ATOM 564 N N . ALA A 1 73 ? -12.802 4.702 9.669 1.00 91.94 73 ALA A N 1
ATOM 565 C CA . ALA A 1 73 ? -14.256 4.602 9.742 1.00 91.94 73 ALA A CA 1
ATOM 566 C C . ALA A 1 73 ? -14.765 5.021 11.127 1.00 91.94 73 ALA A C 1
ATOM 568 O O . ALA A 1 73 ? -15.653 5.860 11.202 1.00 91.94 73 ALA A O 1
ATOM 569 N N . GLU A 1 74 ? -14.135 4.556 12.210 1.00 91.56 74 GLU A N 1
ATOM 570 C CA . GLU A 1 74 ? -14.487 4.965 13.577 1.00 91.56 74 GLU A CA 1
ATOM 571 C C . GLU A 1 74 ? -14.383 6.485 13.773 1.00 91.56 74 GLU A C 1
ATOM 573 O O . GLU A 1 74 ? -15.294 7.109 14.321 1.00 91.56 74 GLU A O 1
ATOM 578 N N . ILE A 1 75 ? -13.307 7.099 13.265 1.00 92.00 75 ILE A N 1
ATOM 579 C CA . ILE A 1 75 ? -13.131 8.558 13.304 1.00 92.00 75 ILE A CA 1
ATOM 580 C C . ILE A 1 75 ? -14.227 9.262 12.491 1.00 92.00 75 ILE A C 1
ATOM 582 O O . ILE A 1 75 ? -14.777 10.265 12.946 1.00 92.00 75 ILE A O 1
ATOM 586 N N . ALA A 1 76 ? -14.551 8.756 11.298 1.00 91.62 76 ALA A N 1
ATOM 587 C CA . ALA A 1 76 ? -15.569 9.341 10.426 1.00 91.62 76 ALA A CA 1
ATOM 588 C C . ALA A 1 76 ? -16.995 9.199 10.990 1.00 91.62 76 ALA A C 1
ATOM 590 O O . ALA A 1 76 ? -17.817 10.094 10.799 1.00 91.62 76 ALA A O 1
ATOM 591 N N . GLU A 1 77 ? -17.277 8.106 11.701 1.00 85.50 77 GLU A N 1
ATOM 592 C CA . GLU A 1 77 ? -18.555 7.850 12.376 1.00 85.50 77 GLU A CA 1
ATOM 593 C C . GLU A 1 77 ? -18.668 8.574 13.732 1.00 85.50 77 GLU A C 1
ATOM 595 O O . GLU A 1 77 ? -19.731 8.571 14.352 1.00 85.50 77 GLU A O 1
ATOM 600 N N . GLY A 1 78 ? -17.605 9.254 14.179 1.00 70.06 78 GLY A N 1
ATOM 601 C CA . GLY A 1 78 ? -17.599 10.048 15.408 1.00 70.06 78 GLY A CA 1
ATOM 602 C C . GLY A 1 78 ? -17.487 9.217 16.688 1.00 70.06 78 GLY A C 1
ATOM 603 O O . GLY A 1 78 ? -17.815 9.718 17.766 1.00 70.06 78 GLY A O 1
ATOM 604 N N . ALA A 1 79 ? -17.027 7.967 16.598 1.00 60.72 79 ALA A N 1
ATOM 605 C CA . ALA A 1 79 ? -16.760 7.156 17.777 1.00 60.72 79 ALA A CA 1
ATOM 606 C C . ALA A 1 79 ? -15.503 7.690 18.499 1.00 60.72 79 ALA A C 1
ATOM 608 O O . ALA A 1 79 ? -14.463 7.883 17.861 1.00 60.72 79 ALA A O 1
ATOM 609 N N . PRO A 1 80 ? -15.552 7.950 19.821 1.00 55.69 80 PRO A N 1
ATOM 610 C CA . PRO A 1 80 ? -14.356 8.294 20.577 1.00 55.69 80 PRO A CA 1
ATOM 611 C C . PRO A 1 80 ? -13.411 7.090 20.546 1.00 55.69 80 PRO A C 1
ATOM 613 O O . PRO A 1 80 ? -13.749 6.019 21.045 1.00 55.69 80 PRO A O 1
ATOM 616 N N . GLY A 1 81 ? -12.253 7.273 19.907 1.00 57.03 81 GLY A N 1
ATOM 617 C CA . GLY A 1 81 ? -11.292 6.210 19.645 1.00 57.03 81 GLY A CA 1
ATOM 618 C C . GLY A 1 81 ? -10.959 5.413 20.900 1.00 57.03 81 GLY A C 1
ATOM 619 O O . GLY A 1 81 ? -10.559 5.974 21.924 1.00 57.03 81 GLY A O 1
ATOM 620 N N . VAL A 1 82 ? -11.104 4.093 20.802 1.00 57.62 82 VAL A N 1
ATOM 621 C CA . VAL A 1 82 ? -10.545 3.169 21.781 1.00 57.62 82 VAL A CA 1
ATOM 622 C C . VAL A 1 82 ? -9.022 3.253 21.691 1.00 57.62 82 VAL A C 1
ATOM 624 O O . VAL A 1 82 ? -8.366 2.633 20.858 1.00 57.62 82 VAL A O 1
ATOM 627 N N . VAL A 1 83 ? -8.451 4.095 22.548 1.00 56.53 83 VAL A N 1
ATOM 628 C CA . VAL A 1 83 ? -7.050 4.021 22.954 1.00 56.53 83 VAL A CA 1
ATOM 629 C C . VAL A 1 83 ? -6.859 2.679 23.659 1.00 56.53 83 VAL A C 1
ATOM 631 O O . VAL A 1 83 ? -7.177 2.533 24.834 1.00 56.53 83 VAL A O 1
ATOM 634 N N . GLY A 1 84 ? -6.438 1.674 22.892 1.00 53.50 84 GLY A N 1
ATOM 635 C CA . GLY A 1 84 ? -6.042 0.369 23.408 1.00 53.50 84 GLY A CA 1
ATOM 636 C C . GLY A 1 84 ? -4.676 0.460 24.085 1.00 53.50 84 GLY A C 1
ATOM 637 O O . GLY A 1 84 ? -3.725 0.941 23.469 1.00 53.50 84 GLY A O 1
ATOM 638 N N . GLU A 1 85 ? -4.671 0.030 25.345 1.00 40.03 85 GLU A N 1
ATOM 639 C CA . GLU A 1 85 ? -3.612 -0.013 26.369 1.00 40.03 85 GLU A CA 1
ATOM 640 C C . GLU A 1 85 ? -2.263 -0.625 25.955 1.00 40.03 85 GLU A C 1
ATOM 642 O O . GLU A 1 85 ? -2.237 -1.569 25.129 1.00 40.03 85 GLU A O 1
#

Secondary structure (DSSP, 8-state):
-PPP-EEEHHHHHHHTT--HHHHHHHHHHHHHTTSEEEEEEE-SS-SS-PEEEEEEE-HHHHHHHHHHHHHHHHHHTT-------

InterPro domains:
  IPR027395 Winged helix DNA-binding domain [PF13601] (4-75)
  IPR036388 Winged helix-like DNA-binding domain superfamily [G3DSA:1.10.10.10] (1-78)
  IPR036390 Winged helix DNA-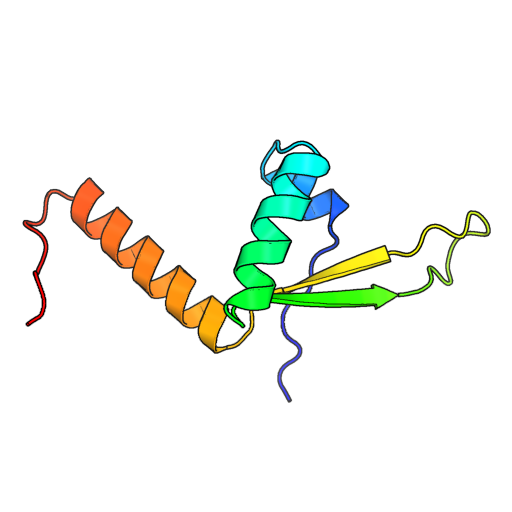binding domain superfamily [SSF46785] (4-79)

Sequence (85 aa):
MRRVPELEFTVIRDTLGLNDANLSKNLKVLIQAGLVTVRKERSSARLDARRLTWVGLTAEGKKALETHLAALAEIAEGAPGVVGE

Foldseek 3Di:
DPPFDKDWLVVVCVVVVHDPVVSVVVVVVCVVVVQKDWDWAFPPPDPPGDTTIIMGTDPVNVVVVVVVVVQVVCVVVVPPDPPDD